Protein AF-A0A645FYR8-F1 (afdb_monomer)

Mean predicted aligned error: 12.78 Å

pLDDT: mean 83.2, std 14.93, range [47.16, 97.75]

Nearest PDB structures (foldseek):
  7kbl-assembly1_A  TM=8.732E-01  e=1.042E-02  Hydrogenobacter thermophilus
  2qf7-assembly1_A-2  TM=8.966E-01  e=1.901E-02  Rhizobium etli CFN 42
  7kc7-assembly1_B  TM=8.729E-01  e=1.175E-02  Hydrogenobacter thermophilus
  3ho8-assembly1_B  TM=8.906E-01  e=3.682E-02  Staphylococcus aureus subsp. aureus Mu50
  8j78-assembly1_G  TM=5.284E-01  e=5.954E-02  Homo sapiens

Organism: NCBI:txid1076179

Structure (mmCIF, N/CA/C/O backbone):
data_AF-A0A645FYR8-F1
#
_entry.id   AF-A0A645FYR8-F1
#
loop_
_atom_site.group_PDB
_atom_site.id
_atom_site.type_symbol
_atom_site.label_atom_id
_atom_site.label_alt_id
_atom_site.label_comp_id
_atom_site.label_asym_id
_atom_site.label_entity_id
_atom_site.label_seq_id
_atom_site.pdbx_PDB_ins_code
_atom_site.Cartn_x
_atom_site.Cartn_y
_atom_site.Cartn_z
_atom_site.occupancy
_atom_site.B_iso_or_equiv
_atom_site.auth_seq_id
_atom_site.auth_comp_id
_atom_site.auth_asym_id
_atom_site.auth_atom_id
_atom_site.pdbx_PDB_model_num
ATOM 1 N N . MET A 1 1 ? 8.366 11.552 7.565 1.00 83.25 1 MET A N 1
ATOM 2 C CA . MET A 1 1 ? 8.414 10.115 7.205 1.00 83.25 1 MET A CA 1
ATOM 3 C C . MET A 1 1 ? 8.285 9.320 8.498 1.00 83.25 1 MET A C 1
ATOM 5 O O . MET A 1 1 ? 9.050 9.619 9.402 1.00 83.25 1 MET A O 1
ATOM 9 N N . ILE A 1 2 ? 7.303 8.415 8.618 1.00 90.62 2 ILE A N 1
ATOM 10 C CA . ILE A 1 2 ? 6.996 7.689 9.875 1.00 90.62 2 ILE A CA 1
ATOM 11 C C . ILE A 1 2 ? 7.762 6.362 9.961 1.00 90.62 2 ILE A C 1
ATOM 13 O O . ILE A 1 2 ? 8.389 6.079 10.974 1.00 90.62 2 ILE A O 1
ATOM 17 N N . ALA A 1 3 ? 7.741 5.564 8.892 1.00 92.56 3 ALA A N 1
ATOM 18 C CA . ALA A 1 3 ? 8.383 4.253 8.840 1.00 92.56 3 ALA A CA 1
ATOM 19 C C . ALA A 1 3 ? 8.880 3.934 7.421 1.00 92.56 3 ALA A C 1
ATOM 21 O O . ALA A 1 3 ? 8.493 4.595 6.454 1.00 92.56 3 ALA A O 1
ATOM 22 N N . LYS A 1 4 ? 9.731 2.908 7.311 1.00 94.81 4 LYS A N 1
ATOM 23 C CA . LYS A 1 4 ? 10.163 2.298 6.048 1.00 94.81 4 LYS A CA 1
ATOM 24 C C . LYS A 1 4 ? 9.916 0.794 6.121 1.00 94.81 4 LYS A C 1
ATOM 26 O O . LYS A 1 4 ? 10.338 0.163 7.084 1.00 94.81 4 LYS A O 1
ATOM 31 N N . ILE A 1 5 ? 9.273 0.239 5.099 1.00 94.50 5 ILE A N 1
ATOM 32 C CA . ILE A 1 5 ? 9.072 -1.205 4.945 1.00 94.50 5 ILE A CA 1
ATOM 33 C C . ILE A 1 5 ? 10.075 -1.685 3.896 1.00 94.50 5 ILE A C 1
ATOM 35 O O . ILE A 1 5 ? 10.095 -1.167 2.781 1.00 94.50 5 ILE A O 1
ATOM 39 N N . ILE A 1 6 ? 10.936 -2.629 4.272 1.00 96.38 6 ILE A N 1
ATOM 40 C CA . ILE A 1 6 ? 11.960 -3.207 3.395 1.00 96.38 6 ILE A CA 1
ATOM 41 C C . ILE A 1 6 ? 11.707 -4.709 3.333 1.00 96.38 6 ILE A C 1
ATOM 43 O O . ILE A 1 6 ? 11.722 -5.383 4.361 1.00 96.38 6 ILE A O 1
ATOM 47 N N . VAL A 1 7 ? 11.469 -5.220 2.128 1.00 97.25 7 VAL A N 1
ATOM 48 C CA . VAL A 1 7 ? 11.110 -6.619 1.883 1.00 97.25 7 VAL A CA 1
ATOM 49 C C . VAL A 1 7 ? 12.180 -7.277 1.025 1.00 97.25 7 VAL A C 1
ATOM 51 O O . VAL A 1 7 ? 12.703 -6.671 0.092 1.00 97.25 7 VAL A O 1
ATOM 54 N N . HIS A 1 8 ? 12.484 -8.532 1.344 1.00 97.62 8 HIS A N 1
ATOM 55 C CA . HIS A 1 8 ? 13.442 -9.363 0.623 1.00 97.62 8 HIS A CA 1
ATOM 56 C C . HIS A 1 8 ? 12.732 -10.629 0.126 1.00 97.62 8 HIS A C 1
ATOM 58 O O . HIS A 1 8 ? 11.820 -11.143 0.779 1.00 97.62 8 HIS A O 1
ATOM 64 N N . GLY A 1 9 ? 13.147 -11.136 -1.029 1.00 95.94 9 GLY A N 1
ATOM 65 C CA . GLY A 1 9 ? 12.532 -12.289 -1.679 1.00 95.94 9 GLY A CA 1
ATOM 66 C C . GLY A 1 9 ? 13.431 -12.850 -2.770 1.00 95.94 9 GLY A C 1
ATOM 67 O O . GLY A 1 9 ? 14.495 -12.295 -3.047 1.00 95.94 9 GLY A O 1
ATOM 68 N N . ASN A 1 10 ? 13.010 -13.966 -3.355 1.00 96.94 10 ASN A N 1
ATOM 69 C CA . ASN A 1 10 ? 13.827 -14.689 -4.336 1.00 96.94 10 ASN A CA 1
ATOM 70 C C . ASN A 1 10 ? 13.783 -14.034 -5.720 1.00 96.94 10 ASN A C 1
ATOM 72 O O . ASN A 1 10 ? 14.768 -14.051 -6.453 1.00 96.94 10 ASN A O 1
ATOM 76 N N . ASP A 1 11 ? 12.639 -13.446 -6.062 1.00 97.06 11 ASP A N 1
ATOM 77 C CA . ASP A 1 11 ? 12.410 -12.756 -7.321 1.00 97.06 11 ASP A CA 1
ATOM 78 C C . ASP A 1 11 ? 11.539 -11.507 -7.114 1.00 97.06 11 ASP A C 1
ATOM 80 O O . ASP A 1 11 ? 11.015 -11.237 -6.028 1.00 97.06 11 ASP A O 1
ATOM 84 N N . ARG A 1 12 ? 11.400 -10.707 -8.175 1.00 95.56 12 ARG A N 1
ATOM 85 C CA . ARG A 1 12 ? 10.663 -9.442 -8.123 1.00 95.56 12 ARG A CA 1
ATOM 86 C C . ARG A 1 12 ? 9.171 -9.638 -7.850 1.00 95.56 12 ARG A C 1
ATOM 88 O O . ARG A 1 12 ? 8.582 -8.810 -7.160 1.00 95.56 12 ARG A O 1
ATOM 95 N N . ALA A 1 13 ? 8.565 -10.700 -8.375 1.00 96.25 13 ALA A N 1
ATOM 96 C CA . ALA A 1 13 ? 7.145 -10.972 -8.184 1.00 96.25 13 ALA A CA 1
ATOM 97 C C . ALA A 1 13 ? 6.854 -11.387 -6.731 1.00 96.25 13 ALA A C 1
ATOM 99 O O . ALA A 1 13 ? 5.910 -10.878 -6.127 1.00 96.25 13 ALA A O 1
ATOM 100 N N . ASP A 1 14 ? 7.710 -12.226 -6.145 1.00 97.50 14 ASP A N 1
ATOM 101 C CA . ASP A 1 14 ? 7.691 -12.625 -4.736 1.00 97.50 14 ASP A CA 1
ATOM 102 C C . ASP A 1 14 ? 7.832 -11.406 -3.815 1.00 97.50 14 ASP A C 1
ATOM 104 O O . ASP A 1 14 ? 7.030 -11.215 -2.901 1.00 97.50 14 ASP A O 1
ATOM 108 N N . VAL A 1 15 ? 8.793 -10.516 -4.098 1.00 97.75 15 VAL A N 1
ATOM 109 C CA . VAL A 1 15 ? 8.968 -9.276 -3.325 1.00 97.75 15 VAL A CA 1
ATOM 110 C C . VAL A 1 15 ? 7.741 -8.373 -3.430 1.00 97.75 15 VAL A C 1
ATOM 112 O O . VAL A 1 15 ? 7.290 -7.859 -2.407 1.00 97.75 15 VAL A O 1
ATOM 115 N N . ILE A 1 16 ? 7.169 -8.182 -4.622 1.00 97.19 16 ILE A N 1
ATOM 116 C CA . ILE A 1 16 ? 5.958 -7.363 -4.795 1.00 97.19 16 ILE A CA 1
ATOM 117 C C . ILE A 1 16 ? 4.797 -7.949 -3.992 1.00 97.19 16 ILE A C 1
ATOM 119 O O . ILE A 1 16 ? 4.146 -7.215 -3.248 1.00 97.19 16 ILE A O 1
ATOM 123 N N . LYS A 1 17 ? 4.574 -9.264 -4.083 1.00 97.19 17 LYS A N 1
ATOM 124 C CA . LYS A 1 17 ? 3.520 -9.959 -3.340 1.00 97.19 17 LYS A CA 1
ATOM 125 C C . LYS A 1 17 ? 3.685 -9.783 -1.827 1.00 97.19 17 LYS A C 1
ATOM 127 O O . LYS A 1 17 ? 2.763 -9.308 -1.171 1.00 97.19 17 LYS A O 1
ATOM 132 N N . LYS A 1 18 ? 4.871 -10.075 -1.288 1.00 97.75 18 LYS A N 1
ATOM 133 C CA . LYS A 1 18 ? 5.180 -9.906 0.143 1.00 97.75 18 LYS A CA 1
ATOM 134 C C . LYS A 1 18 ? 5.070 -8.454 0.600 1.00 97.75 18 LYS A C 1
ATOM 136 O O . LYS A 1 18 ? 4.651 -8.183 1.719 1.00 97.75 18 LYS A O 1
ATOM 141 N N . THR A 1 19 ? 5.431 -7.502 -0.260 1.00 97.69 19 T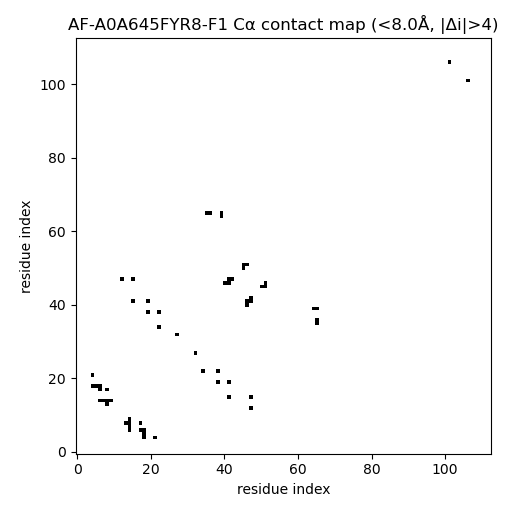HR A N 1
ATOM 142 C CA . THR A 1 19 ? 5.288 -6.071 0.045 1.00 97.69 19 THR A CA 1
ATOM 143 C C . THR A 1 19 ? 3.821 -5.666 0.112 1.00 97.69 19 THR A C 1
ATOM 145 O O . THR A 1 19 ? 3.450 -4.900 0.995 1.00 97.69 19 THR A O 1
ATOM 148 N N . LEU A 1 20 ? 2.974 -6.191 -0.778 1.00 96.44 20 LEU A N 1
ATOM 149 C CA . LEU A 1 20 ? 1.532 -5.973 -0.700 1.00 96.44 20 LEU A CA 1
ATOM 150 C C . LEU A 1 20 ? 0.963 -6.537 0.604 1.00 96.44 20 LEU A C 1
ATOM 152 O O . LEU A 1 20 ? 0.258 -5.808 1.291 1.00 96.44 20 LEU A O 1
ATOM 156 N N . GLU A 1 21 ? 1.306 -7.773 0.971 1.00 96.44 21 GLU A N 1
ATOM 157 C CA . GLU A 1 21 ? 0.899 -8.397 2.242 1.00 96.44 21 GLU A CA 1
ATOM 158 C C . GLU A 1 21 ? 1.335 -7.551 3.451 1.00 96.44 21 GLU A C 1
ATOM 160 O O . GLU A 1 21 ? 0.506 -7.182 4.280 1.00 96.44 21 GLU A O 1
ATOM 165 N N . ALA A 1 22 ? 2.598 -7.118 3.490 1.00 96.50 22 ALA A N 1
ATOM 166 C CA . ALA A 1 22 ? 3.102 -6.245 4.549 1.00 96.50 22 ALA A CA 1
ATOM 167 C C . ALA A 1 22 ? 2.352 -4.901 4.618 1.00 96.50 22 ALA A C 1
ATOM 169 O O . ALA A 1 22 ? 2.091 -4.393 5.704 1.00 96.50 22 ALA A O 1
ATOM 170 N N . LEU A 1 23 ? 1.980 -4.316 3.474 1.00 94.88 23 LEU A N 1
ATOM 171 C CA . LEU A 1 23 ? 1.185 -3.084 3.422 1.0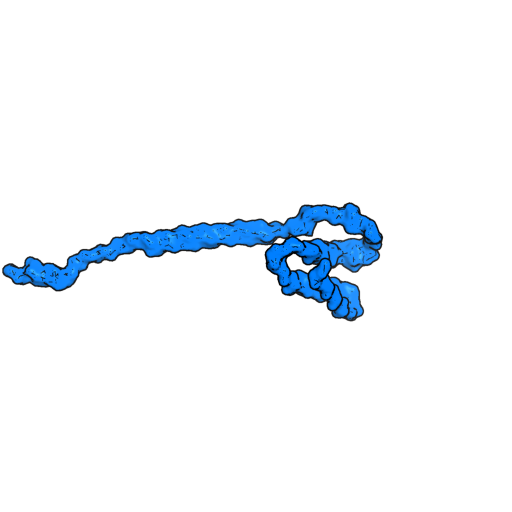0 94.88 23 LEU A CA 1
ATOM 172 C C . LEU A 1 23 ? -0.284 -3.294 3.818 1.00 94.88 23 LEU A C 1
ATOM 174 O O . LEU A 1 23 ? -0.920 -2.329 4.232 1.00 94.88 23 LEU A O 1
ATOM 178 N N . TYR A 1 24 ? -0.828 -4.507 3.682 1.00 91.69 24 TYR A N 1
ATOM 179 C CA . TYR A 1 24 ? -2.163 -4.854 4.183 1.00 91.69 24 TYR A CA 1
ATOM 180 C C . TYR A 1 24 ? -2.181 -4.959 5.711 1.00 91.69 24 TYR A C 1
ATOM 182 O O . TYR A 1 24 ? -3.136 -4.513 6.340 1.00 91.69 24 TYR A O 1
ATOM 190 N N . GLU A 1 25 ? -1.124 -5.505 6.309 1.00 92.38 25 GLU A N 1
ATOM 191 C CA . GLU A 1 25 ? -0.991 -5.610 7.768 1.00 92.38 25 GLU A CA 1
ATOM 192 C C . GLU A 1 25 ? -0.565 -4.286 8.424 1.00 92.38 25 GLU A C 1
ATOM 194 O O . GLU A 1 25 ? -0.788 -4.062 9.617 1.00 92.38 25 GLU A O 1
ATOM 199 N N . PHE A 1 26 ? 0.037 -3.380 7.652 1.00 92.56 26 PHE A N 1
ATOM 200 C CA . PHE A 1 26 ? 0.508 -2.094 8.145 1.00 92.56 26 PHE A CA 1
ATOM 201 C C . PHE A 1 26 ? -0.643 -1.098 8.350 1.00 92.56 26 PHE A C 1
ATOM 203 O O . PHE A 1 26 ? -1.050 -0.379 7.435 1.00 92.56 26 PHE A O 1
ATOM 210 N N . SER A 1 27 ? -1.130 -1.017 9.589 1.00 88.12 27 SER A N 1
ATOM 211 C CA . SER A 1 27 ? -2.190 -0.092 9.995 1.00 88.12 27 SER A CA 1
ATOM 212 C C . SER A 1 27 ? -1.651 1.088 10.807 1.00 88.12 27 SER A C 1
ATOM 214 O O . SER A 1 27 ? -0.942 0.919 11.800 1.00 88.12 27 SER A O 1
ATOM 216 N N . ILE A 1 28 ? -2.021 2.302 10.392 1.00 89.50 28 ILE A N 1
ATOM 217 C CA . ILE A 1 28 ? -1.842 3.541 11.155 1.00 89.50 28 ILE A CA 1
ATOM 218 C C . ILE A 1 28 ? -3.206 4.217 11.236 1.00 89.50 28 ILE A C 1
ATOM 220 O O . ILE A 1 28 ? -3.820 4.511 10.213 1.00 89.50 28 ILE A O 1
ATOM 224 N N . ILE A 1 29 ? -3.660 4.497 12.455 1.00 88.00 29 ILE A N 1
ATOM 225 C CA . ILE A 1 29 ? -4.969 5.096 12.719 1.00 88.00 29 ILE A CA 1
ATOM 226 C C . ILE A 1 29 ? -4.802 6.600 12.975 1.00 88.00 29 ILE A C 1
ATOM 228 O O . ILE A 1 29 ? -3.845 7.027 13.620 1.00 88.00 29 ILE A O 1
ATOM 232 N N . GLY A 1 30 ? -5.749 7.405 12.484 1.00 85.81 30 GLY A N 1
ATOM 233 C CA . GLY A 1 30 ? -5.857 8.836 12.801 1.00 85.81 30 GLY A CA 1
ATOM 234 C C . GLY A 1 30 ? -5.075 9.783 11.887 1.00 85.81 30 GLY A C 1
ATOM 235 O O . GLY A 1 30 ? -5.117 10.992 12.092 1.00 85.81 30 GLY A O 1
ATOM 236 N N . LEU A 1 31 ? -4.383 9.267 10.869 1.00 87.25 31 LEU A N 1
ATOM 237 C CA . LEU A 1 31 ? -3.586 10.062 9.933 1.00 87.25 31 LEU A CA 1
ATOM 238 C C . LEU A 1 31 ? -3.824 9.571 8.503 1.00 87.25 31 LEU A C 1
ATOM 240 O O . LEU A 1 31 ? -3.870 8.366 8.264 1.00 87.25 31 LEU A O 1
ATOM 244 N N . LYS A 1 32 ? -3.906 10.490 7.532 1.00 86.06 32 LYS A N 1
ATOM 245 C CA . LYS A 1 32 ? -3.819 10.114 6.113 1.00 86.06 32 LYS A CA 1
ATOM 246 C C . LYS A 1 32 ? -2.398 9.639 5.816 1.00 86.06 32 LYS A C 1
ATOM 248 O O . LYS A 1 32 ? -1.430 10.306 6.183 1.00 86.06 32 LYS A O 1
ATOM 253 N N . THR A 1 33 ? -2.269 8.496 5.152 1.00 90.44 33 THR A N 1
ATOM 254 C CA . THR A 1 33 ? -0.970 7.882 4.851 1.00 90.44 33 THR A CA 1
ATOM 255 C C . THR A 1 33 ? -0.789 7.662 3.356 1.00 90.44 33 THR A C 1
ATOM 257 O O . THR A 1 33 ? -1.740 7.690 2.581 1.00 90.44 33 THR A O 1
ATOM 260 N N . THR A 1 34 ? 0.452 7.407 2.945 1.00 90.88 34 THR A N 1
ATOM 261 C CA . THR A 1 34 ? 0.800 7.041 1.564 1.00 90.88 34 THR A CA 1
ATOM 262 C C . THR A 1 34 ? 0.622 5.544 1.283 1.00 90.88 34 THR A C 1
ATOM 264 O O . THR A 1 34 ? 1.007 5.076 0.216 1.00 90.88 34 THR A O 1
ATOM 267 N N . VAL A 1 35 ? 0.073 4.769 2.226 1.00 92.19 35 VAL A N 1
ATOM 268 C CA . VAL A 1 35 ? -0.101 3.313 2.087 1.00 92.19 35 VAL A CA 1
ATOM 269 C C . VAL A 1 35 ? -1.014 2.950 0.908 1.00 92.19 35 VAL A C 1
ATOM 271 O O . VAL A 1 35 ? -0.605 2.089 0.124 1.00 92.19 35 VAL A O 1
ATOM 274 N N . PRO A 1 36 ? -2.182 3.603 0.704 1.00 89.88 36 PRO A N 1
ATOM 275 C CA . PRO A 1 36 ? -3.036 3.316 -0.450 1.00 89.88 36 PRO A CA 1
ATOM 276 C C . PRO A 1 36 ? -2.298 3.537 -1.775 1.00 89.88 36 PRO A C 1
ATOM 278 O O . PRO A 1 36 ? -2.296 2.660 -2.631 1.00 89.88 36 PRO A O 1
ATOM 281 N N . PHE A 1 37 ? -1.548 4.639 -1.887 1.00 91.56 37 PHE A N 1
ATOM 282 C CA . PHE A 1 37 ? -0.719 4.935 -3.058 1.00 91.56 37 PHE A CA 1
ATOM 283 C C . PHE A 1 37 ? 0.312 3.839 -3.343 1.00 91.56 37 PHE A C 1
ATOM 285 O O . PHE A 1 37 ? 0.387 3.337 -4.464 1.00 91.56 37 PHE A O 1
ATOM 292 N N . CYS A 1 38 ? 1.075 3.415 -2.331 1.00 92.81 38 CYS A N 1
ATOM 293 C CA . CYS A 1 38 ? 2.058 2.345 -2.496 1.00 92.81 38 CYS A CA 1
ATOM 294 C C . CYS A 1 38 ? 1.404 1.036 -2.971 1.00 92.81 38 CYS A C 1
ATOM 296 O O . CYS A 1 38 ? 1.957 0.356 -3.835 1.00 92.81 38 CYS A O 1
ATOM 298 N N . ARG A 1 39 ? 0.217 0.693 -2.447 1.00 92.31 39 ARG A N 1
ATOM 299 C CA . ARG A 1 39 ? -0.542 -0.496 -2.869 1.00 92.31 39 ARG A CA 1
ATOM 300 C C . ARG A 1 39 ? -0.988 -0.392 -4.327 1.00 92.31 39 ARG A C 1
ATOM 302 O O . ARG A 1 39 ? -0.838 -1.365 -5.063 1.00 92.31 39 ARG A O 1
ATOM 309 N N . THR A 1 40 ? -1.489 0.765 -4.750 1.00 91.38 40 THR A N 1
ATOM 310 C CA . THR A 1 40 ? -1.914 1.007 -6.136 1.00 91.38 40 THR A CA 1
ATOM 311 C C . THR A 1 40 ? -0.738 0.896 -7.107 1.00 91.38 40 THR A C 1
ATOM 313 O O . THR A 1 40 ? -0.830 0.176 -8.100 1.00 91.38 40 THR A O 1
ATOM 316 N N . VAL A 1 41 ? 0.406 1.515 -6.792 1.00 92.88 41 VAL A N 1
ATOM 317 C CA . VAL A 1 41 ? 1.614 1.441 -7.634 1.00 92.88 41 VAL A CA 1
ATOM 318 C C . VAL A 1 41 ? 2.117 0.004 -7.777 1.00 92.88 41 VAL A C 1
ATOM 320 O O . VAL A 1 41 ? 2.396 -0.432 -8.889 1.00 92.88 41 VAL A O 1
ATOM 323 N N . LEU A 1 42 ? 2.187 -0.760 -6.682 1.00 94.00 42 LEU A N 1
ATOM 324 C CA . LEU A 1 42 ? 2.661 -2.151 -6.706 1.00 94.00 42 LEU A CA 1
ATOM 325 C C . LEU A 1 42 ? 1.768 -3.093 -7.529 1.00 94.00 42 LEU A C 1
ATOM 327 O O . LEU A 1 42 ? 2.246 -4.132 -7.979 1.00 94.00 42 LEU A O 1
ATOM 331 N N . LYS A 1 43 ? 0.493 -2.740 -7.729 1.00 93.06 43 LYS A N 1
ATOM 332 C CA . LYS A 1 43 ? -0.452 -3.487 -8.573 1.00 93.06 43 LYS A CA 1
ATOM 333 C C . LYS A 1 43 ? -0.435 -3.041 -10.039 1.00 93.06 43 LYS A C 1
ATOM 335 O O . LYS A 1 43 ? -0.993 -3.742 -10.880 1.00 93.06 43 LYS A O 1
ATOM 340 N N . HIS A 1 44 ? 0.178 -1.902 -10.361 1.00 93.56 44 HIS A N 1
ATOM 341 C CA . HIS A 1 44 ? 0.141 -1.360 -11.714 1.00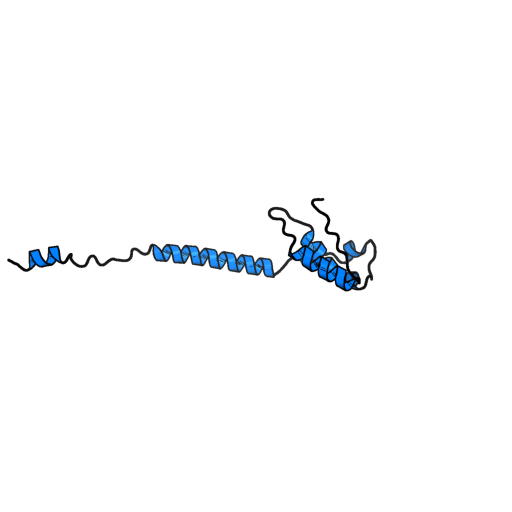 93.56 44 HIS A CA 1
ATOM 342 C C . HIS A 1 44 ? 0.992 -2.204 -12.685 1.00 93.56 44 HIS A C 1
ATOM 344 O O . HIS A 1 44 ? 2.166 -2.452 -12.389 1.00 93.56 44 HIS A O 1
ATOM 350 N N . PRO A 1 45 ? 0.472 -2.589 -13.869 1.00 93.88 45 PRO A N 1
ATOM 351 C CA . PRO A 1 45 ? 1.202 -3.408 -14.841 1.00 93.88 45 PRO A CA 1
ATOM 352 C C . PRO A 1 45 ? 2.570 -2.839 -15.223 1.00 93.88 45 PRO A C 1
ATOM 354 O O . PRO A 1 45 ? 3.556 -3.569 -15.199 1.00 93.88 45 PRO A O 1
ATOM 357 N N . ASP A 1 46 ? 2.660 -1.533 -15.496 1.00 94.31 46 ASP A N 1
ATOM 358 C CA . ASP A 1 46 ? 3.940 -0.883 -15.817 1.00 94.31 46 ASP A CA 1
ATOM 359 C C . ASP A 1 46 ? 4.973 -1.043 -14.703 1.00 94.31 46 ASP A C 1
ATOM 361 O O . ASP A 1 46 ? 6.146 -1.321 -14.962 1.00 94.31 46 ASP A O 1
ATOM 365 N N . PHE A 1 47 ? 4.537 -0.916 -13.445 1.00 94.25 47 PHE A N 1
ATOM 366 C CA . PHE A 1 47 ? 5.413 -1.132 -12.307 1.00 94.25 47 PHE A CA 1
ATOM 367 C C . PHE A 1 47 ? 5.816 -2.601 -12.223 1.00 94.25 47 PHE A C 1
ATOM 369 O O . PHE A 1 47 ? 6.998 -2.884 -12.066 1.00 94.25 47 PHE A O 1
ATOM 376 N N . VAL A 1 48 ? 4.891 -3.553 -12.375 1.00 95.00 48 VAL A N 1
ATOM 377 C CA . VAL A 1 48 ? 5.168 -5.003 -12.333 1.00 95.00 48 VAL A CA 1
ATOM 378 C C . VAL A 1 48 ? 6.107 -5.455 -13.465 1.00 95.00 48 VAL A C 1
ATOM 380 O O . VAL A 1 48 ? 6.990 -6.279 -13.229 1.00 95.00 48 VAL A O 1
ATOM 383 N N . ASN A 1 49 ? 6.007 -4.852 -14.646 1.00 95.56 49 ASN A N 1
ATOM 384 C CA . ASN A 1 49 ? 6.833 -5.177 -15.812 1.00 95.56 49 ASN A CA 1
ATOM 385 C C . ASN A 1 49 ? 8.133 -4.361 -15.902 1.00 95.56 49 ASN A C 1
ATOM 387 O O . ASN A 1 49 ? 8.917 -4.562 -16.824 1.00 95.56 49 ASN A O 1
ATOM 391 N N . ALA A 1 50 ? 8.380 -3.459 -14.945 1.00 94.56 50 ALA A N 1
ATOM 392 C CA . ALA A 1 50 ? 9.531 -2.555 -14.936 1.00 94.56 50 ALA A CA 1
ATOM 393 C C . ALA A 1 50 ? 9.615 -1.621 -16.165 1.00 94.56 50 ALA A C 1
ATOM 395 O O . ALA A 1 50 ? 10.701 -1.223 -16.582 1.00 94.56 50 ALA A O 1
ATOM 396 N N . THR A 1 51 ? 8.468 -1.229 -16.720 1.00 95.06 51 THR A N 1
ATOM 397 C CA . THR A 1 51 ? 8.346 -0.350 -17.892 1.00 95.06 51 THR A CA 1
ATOM 398 C C . THR A 1 51 ? 7.927 1.065 -17.485 1.00 95.06 51 THR A C 1
ATOM 400 O O . THR A 1 51 ? 6.919 1.586 -17.953 1.00 95.06 51 THR A O 1
ATOM 403 N N . TYR A 1 52 ? 8.684 1.696 -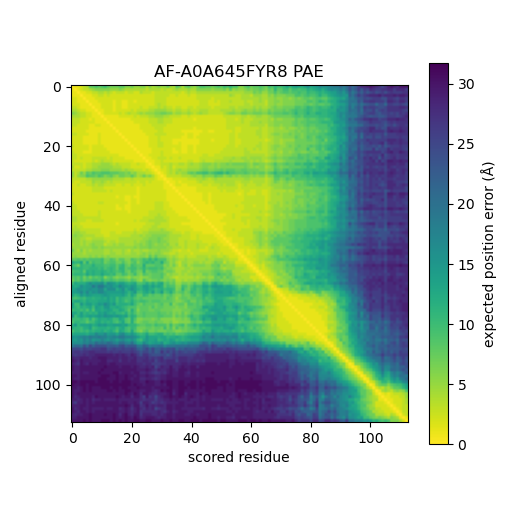16.585 1.00 94.06 52 TYR A N 1
ATOM 404 C CA . TYR A 1 52 ? 8.390 3.036 -16.066 1.00 94.06 52 TYR A CA 1
ATOM 405 C C . TYR A 1 52 ? 9.626 3.941 -16.061 1.00 94.06 52 TYR A C 1
ATOM 407 O O . TYR A 1 52 ? 10.769 3.491 -16.129 1.00 94.06 52 TYR A O 1
ATOM 415 N N . THR A 1 53 ? 9.388 5.249 -15.970 1.00 94.25 53 THR A N 1
ATOM 416 C CA . THR A 1 53 ? 10.429 6.284 -15.893 1.00 94.25 53 THR A CA 1
ATOM 417 C C . THR A 1 53 ? 10.336 7.048 -14.576 1.00 94.25 53 THR A C 1
ATOM 419 O O . THR A 1 53 ? 9.399 6.876 -13.799 1.00 94.25 53 THR A O 1
ATOM 422 N N . THR A 1 54 ? 11.285 7.947 -14.325 1.00 92.25 54 THR A N 1
ATOM 423 C CA . THR A 1 54 ? 11.283 8.797 -13.124 1.00 92.25 54 THR A CA 1
ATOM 424 C C . THR A 1 54 ? 10.103 9.770 -13.054 1.00 92.25 54 THR A C 1
ATOM 426 O O . THR A 1 54 ? 9.804 10.256 -11.971 1.00 92.25 54 THR A O 1
ATOM 429 N N . ARG A 1 55 ? 9.423 10.036 -14.178 1.00 92.62 55 ARG A N 1
ATOM 430 C CA . ARG A 1 55 ? 8.231 10.903 -14.261 1.00 92.62 55 ARG A CA 1
ATOM 431 C C . ARG A 1 55 ? 6.924 10.134 -14.446 1.00 92.62 55 ARG A C 1
ATOM 433 O O . ARG A 1 55 ? 5.877 10.738 -14.622 1.00 92.62 55 ARG A O 1
ATOM 440 N N . TRP A 1 56 ? 6.977 8.804 -14.439 1.00 93.38 56 TRP A N 1
ATOM 441 C CA . TRP A 1 56 ? 5.816 7.959 -14.729 1.00 93.38 56 TRP A CA 1
ATOM 442 C C . TRP A 1 56 ? 4.645 8.206 -13.770 1.00 93.38 56 TRP A C 1
ATOM 444 O O . TRP A 1 56 ? 3.494 8.239 -14.200 1.00 93.38 56 TRP A O 1
ATOM 454 N N . VAL A 1 57 ? 4.942 8.462 -12.493 1.00 89.81 57 VAL A N 1
ATOM 455 C CA . VAL A 1 57 ? 3.915 8.758 -11.486 1.00 89.81 57 VAL A CA 1
ATOM 456 C C . VAL A 1 57 ? 3.079 9.970 -11.898 1.00 89.81 57 VAL A C 1
ATOM 458 O O . VAL A 1 57 ? 1.862 9.878 -11.862 1.00 89.81 57 VAL A O 1
ATOM 461 N N . ASP A 1 58 ? 3.695 11.046 -12.388 1.00 88.12 58 ASP A N 1
ATOM 462 C CA . ASP A 1 58 ? 2.977 12.267 -12.785 1.00 88.12 58 ASP A CA 1
ATOM 463 C C . ASP A 1 58 ? 2.014 12.038 -13.963 1.00 88.12 58 ASP A C 1
ATOM 465 O O . ASP A 1 58 ? 1.043 12.771 -14.123 1.00 88.12 58 ASP A O 1
ATOM 469 N N . SER A 1 59 ? 2.289 11.034 -14.805 1.00 84.88 59 SER A N 1
ATOM 470 C CA . SER A 1 59 ? 1.464 10.711 -15.976 1.00 84.88 59 SER A CA 1
ATOM 471 C C . SER A 1 59 ? 0.324 9.734 -15.702 1.00 84.88 59 SER A C 1
ATOM 473 O O . SER A 1 59 ? -0.664 9.744 -16.429 1.00 84.88 59 SER A O 1
ATOM 475 N N . VAL A 1 60 ? 0.479 8.864 -14.702 1.00 81.81 60 VAL A N 1
ATOM 476 C CA . VAL A 1 60 ? -0.448 7.747 -14.452 1.00 81.81 60 VAL A CA 1
ATOM 477 C C . VAL A 1 60 ? -1.263 7.957 -13.184 1.00 81.81 60 VAL A C 1
ATOM 479 O O . VAL A 1 60 ? -2.374 7.449 -13.075 1.00 81.81 60 VAL A O 1
ATOM 482 N N . PHE A 1 61 ? -0.728 8.697 -12.217 1.00 85.69 61 PHE A N 1
ATOM 483 C CA . PHE A 1 61 ? -1.392 8.885 -10.944 1.00 85.69 61 PHE A CA 1
ATOM 484 C C . PHE A 1 61 ? -2.551 9.875 -11.064 1.00 85.69 61 PHE A C 1
ATOM 486 O O . PHE A 1 61 ? -2.352 11.056 -11.344 1.00 85.69 61 PHE A O 1
ATOM 493 N N . ALA A 1 62 ? -3.748 9.384 -10.765 1.00 84.88 62 ALA A N 1
ATOM 494 C CA . ALA A 1 62 ? -4.944 10.186 -10.586 1.00 84.88 62 ALA A CA 1
ATOM 495 C C . ALA A 1 62 ? -5.467 9.973 -9.147 1.00 84.88 62 ALA A C 1
ATOM 497 O O . ALA A 1 62 ? -5.452 8.829 -8.676 1.00 84.88 62 ALA A O 1
ATOM 498 N N . PRO A 1 63 ? -5.868 11.027 -8.407 1.00 81.06 63 PRO A N 1
ATOM 499 C CA . PRO A 1 63 ? -6.346 10.902 -7.025 1.00 81.06 63 PRO A CA 1
ATOM 500 C C . PRO A 1 63 ? -7.479 9.886 -6.841 1.00 81.06 63 PRO A C 1
ATOM 502 O O . PRO A 1 63 ? -7.540 9.223 -5.808 1.00 81.06 63 PRO A O 1
ATOM 505 N N . GLU A 1 64 ? -8.312 9.722 -7.864 1.00 81.56 64 GLU A N 1
ATOM 506 C CA . GLU A 1 64 ? -9.446 8.800 -7.920 1.00 81.56 64 GLU A CA 1
ATOM 507 C C . GLU A 1 64 ? -8.994 7.336 -7.782 1.00 81.56 64 GLU A C 1
ATOM 509 O O . GLU A 1 64 ? -9.721 6.495 -7.270 1.00 81.56 64 GLU A O 1
ATOM 514 N N . MET A 1 65 ? -7.747 7.010 -8.144 1.00 80.06 65 MET A N 1
ATOM 515 C CA . MET A 1 65 ? -7.189 5.659 -7.976 1.00 80.06 65 MET A CA 1
ATOM 516 C C . MET A 1 65 ? -6.964 5.252 -6.510 1.00 80.06 65 MET A C 1
ATOM 518 O O . MET A 1 65 ? -6.555 4.118 -6.240 1.00 80.06 65 MET A O 1
ATOM 522 N N . LEU A 1 66 ? -7.111 6.191 -5.572 1.00 81.06 66 LEU A N 1
ATOM 523 C CA . LEU A 1 66 ? -7.015 5.940 -4.135 1.00 81.06 66 LEU A CA 1
ATOM 524 C C . LEU A 1 66 ? -8.383 5.738 -3.483 1.00 81.06 66 LEU A C 1
ATOM 526 O O . LEU A 1 66 ? -8.431 5.390 -2.303 1.00 81.06 66 LEU A O 1
ATOM 530 N N . GLU A 1 67 ? -9.466 5.968 -4.222 1.00 73.50 67 GLU A N 1
ATOM 531 C CA . GLU A 1 67 ? -10.819 5.709 -3.757 1.00 73.50 67 GLU A CA 1
ATOM 532 C C . GLU A 1 67 ? -11.049 4.196 -3.742 1.00 73.50 67 GLU A C 1
ATOM 534 O O . GLU A 1 67 ? -10.729 3.483 -4.695 1.00 73.50 67 GLU A O 1
ATOM 539 N N . ASN A 1 68 ? -11.549 3.687 -2.619 1.00 72.69 68 ASN A N 1
ATOM 540 C CA . ASN A 1 68 ? -11.894 2.284 -2.471 1.00 72.69 68 ASN A CA 1
ATOM 541 C C . ASN A 1 68 ? -13.407 2.197 -2.279 1.00 72.69 68 ASN A C 1
ATOM 543 O O . ASN A 1 68 ? -13.911 2.602 -1.235 1.00 72.69 68 ASN A O 1
ATOM 547 N N . GLU A 1 69 ? -14.126 1.666 -3.269 1.00 69.62 69 GLU A N 1
ATOM 548 C CA . GLU A 1 69 ? -15.587 1.479 -3.196 1.00 69.62 69 GLU A CA 1
ATOM 549 C C . GLU A 1 69 ? -15.999 0.655 -1.962 1.00 69.62 69 GLU A C 1
ATOM 551 O O . GLU A 1 69 ? -17.075 0.843 -1.391 1.00 69.62 69 GLU A O 1
ATOM 556 N N . GLU A 1 70 ? -15.115 -0.236 -1.502 1.00 75.19 70 GLU A N 1
ATOM 557 C CA . GLU A 1 70 ? -15.324 -1.010 -0.279 1.00 75.19 70 GLU A CA 1
ATOM 558 C C . GLU A 1 70 ? -15.462 -0.114 0.959 1.00 75.19 70 GLU A C 1
ATOM 560 O O . GLU A 1 70 ? -16.270 -0.421 1.833 1.00 75.19 70 GLU A O 1
ATOM 565 N N . ASP A 1 71 ? -14.737 1.006 1.038 1.00 79.56 71 ASP A N 1
ATOM 566 C CA . ASP A 1 71 ? -14.789 1.905 2.195 1.00 79.56 71 ASP A CA 1
ATOM 567 C C . ASP A 1 71 ? -16.159 2.600 2.286 1.00 79.56 71 ASP A C 1
ATOM 569 O O . ASP A 1 71 ? -16.715 2.744 3.379 1.00 79.56 71 ASP A O 1
ATOM 573 N N . GLU A 1 72 ? -16.748 2.969 1.143 1.00 83.06 72 GLU A N 1
ATOM 574 C CA . GLU A 1 72 ? -18.101 3.533 1.077 1.00 83.06 72 GLU A CA 1
ATOM 575 C C . GLU A 1 72 ? -19.155 2.508 1.501 1.00 83.06 72 GLU A C 1
ATOM 577 O O . GLU A 1 72 ? -20.030 2.805 2.320 1.00 83.06 72 GLU A O 1
ATOM 582 N N . MET A 1 73 ? -19.038 1.276 0.996 1.00 87.56 73 MET A N 1
ATOM 583 C CA . MET A 1 73 ? -19.921 0.168 1.361 1.00 87.56 73 MET A CA 1
ATOM 584 C C . MET A 1 73 ? -19.837 -0.148 2.860 1.00 87.56 73 MET A C 1
ATOM 586 O O . MET A 1 73 ? -20.865 -0.321 3.517 1.00 87.56 73 MET A O 1
ATOM 590 N N . ILE A 1 74 ? -18.625 -0.193 3.421 1.00 87.31 74 ILE A N 1
ATOM 591 C CA . ILE A 1 74 ? -18.394 -0.406 4.856 1.00 87.31 74 ILE A CA 1
ATOM 592 C C . ILE A 1 74 ? -19.016 0.734 5.666 1.00 87.31 74 ILE A C 1
ATOM 594 O O . ILE A 1 74 ? -19.671 0.470 6.675 1.00 87.31 74 ILE A O 1
ATOM 598 N N . GLY A 1 75 ? -18.861 1.985 5.224 1.00 88.19 75 GLY A N 1
ATOM 599 C CA . GLY A 1 75 ? -19.480 3.147 5.861 1.00 88.19 75 GLY A CA 1
ATOM 600 C C . GLY A 1 75 ? -21.008 3.069 5.870 1.00 88.19 75 GLY A C 1
ATOM 601 O O . GLY A 1 75 ? -21.633 3.266 6.915 1.00 88.19 75 GLY A O 1
ATOM 602 N N . ALA A 1 76 ? -21.612 2.712 4.734 1.00 92.25 76 ALA A N 1
ATOM 603 C CA . ALA A 1 76 ? -23.054 2.517 4.616 1.00 92.25 76 ALA A CA 1
ATOM 604 C C . ALA A 1 76 ? -23.545 1.380 5.526 1.00 92.25 76 ALA A C 1
ATOM 606 O O . ALA A 1 76 ? -24.484 1.564 6.303 1.00 92.25 76 ALA A O 1
ATOM 607 N N . LEU A 1 77 ? -22.876 0.224 5.495 1.00 92.62 77 LEU A N 1
ATOM 608 C CA . LEU A 1 77 ? -23.196 -0.916 6.351 1.00 92.62 77 LEU A CA 1
ATOM 609 C C . LEU A 1 77 ? -23.090 -0.542 7.837 1.00 92.62 77 LEU A C 1
ATOM 611 O O . LEU A 1 77 ? -24.027 -0.787 8.596 1.00 92.62 77 LEU A O 1
ATOM 615 N N . ALA A 1 78 ? -22.002 0.107 8.253 1.00 92.19 78 ALA A N 1
ATOM 616 C CA . ALA A 1 78 ? -21.819 0.559 9.629 1.00 92.19 78 ALA A CA 1
ATOM 617 C C . ALA A 1 78 ? -22.945 1.506 10.069 1.00 92.19 78 ALA A C 1
ATOM 619 O O . ALA A 1 78 ? -23.511 1.311 11.143 1.00 92.19 78 ALA A O 1
ATOM 620 N N . ALA A 1 79 ? -23.336 2.470 9.228 1.00 93.75 79 ALA A N 1
ATOM 621 C CA . ALA A 1 79 ? -24.456 3.366 9.510 1.00 93.75 79 ALA A CA 1
ATOM 622 C C . ALA A 1 79 ? -25.783 2.605 9.677 1.00 93.75 79 ALA A C 1
ATOM 624 O O . ALA A 1 79 ? -26.529 2.876 10.617 1.00 93.75 79 ALA A O 1
ATOM 625 N N . THR A 1 80 ? -26.062 1.616 8.817 1.00 93.62 80 THR A N 1
ATOM 626 C CA . THR A 1 80 ? -27.278 0.791 8.941 1.00 93.62 80 THR A CA 1
ATOM 627 C C . THR A 1 80 ? -27.289 -0.053 10.212 1.00 93.62 80 THR A C 1
ATOM 629 O O . THR A 1 80 ? -28.323 -0.134 10.872 1.00 93.62 80 THR A O 1
ATOM 632 N N . ILE A 1 81 ? -26.151 -0.643 10.593 1.00 92.69 81 ILE A N 1
ATOM 633 C CA . ILE A 1 81 ? -26.016 -1.428 11.826 1.00 92.69 81 ILE A CA 1
ATOM 634 C C . ILE A 1 81 ? -26.196 -0.526 13.046 1.00 92.69 81 ILE A C 1
ATOM 636 O O . ILE A 1 81 ? -26.932 -0.892 13.957 1.00 92.69 81 ILE A O 1
ATOM 640 N N . LEU A 1 82 ? -25.571 0.656 13.056 1.00 92.94 82 LEU A N 1
ATOM 641 C CA . LEU A 1 82 ? -25.726 1.633 14.133 1.00 92.94 82 LEU A CA 1
ATOM 642 C C . LEU A 1 82 ? -27.191 2.063 14.273 1.00 92.94 82 LEU A C 1
ATOM 644 O O . LEU A 1 82 ? -27.745 1.945 15.363 1.00 92.94 82 LEU A O 1
ATOM 648 N N . TYR A 1 83 ? -27.846 2.433 13.168 1.00 92.44 83 TYR A N 1
ATOM 649 C CA . TYR A 1 83 ? -29.267 2.789 13.153 1.00 92.44 83 TYR A CA 1
ATOM 650 C C . TYR A 1 83 ? -30.165 1.651 13.654 1.00 92.44 83 TYR A C 1
ATOM 652 O O . TYR A 1 83 ? -31.024 1.858 14.509 1.00 92.44 83 TYR A O 1
ATOM 660 N N . ALA A 1 84 ? -29.956 0.428 13.158 1.00 90.00 84 ALA A N 1
ATOM 661 C CA . ALA A 1 84 ? -30.721 -0.736 13.589 1.00 90.00 84 ALA A CA 1
ATOM 662 C C . ALA A 1 84 ? -30.480 -1.053 15.070 1.00 90.00 84 ALA A C 1
ATOM 664 O O . ALA A 1 84 ? -31.424 -1.397 15.775 1.00 90.00 84 ALA A O 1
ATOM 665 N N . SER A 1 85 ? -29.243 -0.919 15.555 1.00 87.50 85 SER A N 1
ATOM 666 C CA . SER A 1 85 ? -28.907 -1.136 16.963 1.00 87.50 85 SER A CA 1
ATOM 667 C C . SER A 1 85 ? -29.578 -0.109 17.876 1.00 87.50 85 SER A C 1
ATOM 669 O O . SER A 1 85 ? -30.137 -0.495 18.898 1.00 87.50 85 SER A O 1
ATOM 671 N N . GLU A 1 86 ? -29.614 1.162 17.472 1.00 86.19 86 GLU A N 1
ATOM 672 C CA . GLU A 1 86 ? -30.291 2.238 18.196 1.00 86.19 86 GLU A CA 1
ATOM 673 C C . GLU A 1 86 ? -31.813 2.020 18.207 1.00 86.19 86 GLU A C 1
ATOM 675 O O . GLU A 1 86 ? -32.446 2.074 19.261 1.00 86.19 86 GLU A O 1
ATOM 680 N N . TYR A 1 87 ? -32.405 1.666 17.060 1.00 76.56 87 TYR A N 1
ATOM 681 C CA . TYR A 1 87 ? -33.839 1.388 16.949 1.00 76.56 87 TYR A CA 1
ATOM 682 C C . TYR A 1 87 ? -34.268 0.126 17.715 1.00 76.56 87 TYR A C 1
ATOM 684 O O . TYR A 1 87 ? -35.307 0.113 18.377 1.00 76.56 87 TYR A O 1
ATOM 692 N N . LEU A 1 88 ? -33.475 -0.949 17.666 1.00 67.69 88 LEU A N 1
ATOM 693 C CA . LEU A 1 88 ? -33.754 -2.181 18.406 1.00 67.69 88 LEU A CA 1
ATOM 694 C C . LEU A 1 88 ? -33.575 -1.989 19.917 1.00 67.69 88 LEU A C 1
ATOM 696 O O . LEU A 1 88 ? -34.372 -2.535 20.681 1.00 67.69 88 LEU A O 1
ATOM 700 N N . GLN A 1 89 ? -32.613 -1.176 20.361 1.00 60.97 89 GLN A N 1
ATOM 701 C CA . GLN A 1 89 ? -32.511 -0.774 21.768 1.00 60.97 89 GLN A CA 1
ATOM 702 C C . GLN A 1 89 ? -33.733 0.047 22.207 1.00 60.97 89 GLN A C 1
ATOM 704 O O . GLN A 1 89 ? -34.316 -0.248 23.250 1.00 60.97 89 GLN A O 1
ATOM 709 N N . LEU A 1 90 ? -34.221 0.965 21.364 1.00 53.19 90 LEU A N 1
ATOM 710 C CA . LEU A 1 90 ? -35.481 1.680 21.604 1.00 53.19 90 LEU A CA 1
ATOM 711 C C . LEU A 1 90 ? -36.685 0.721 21.702 1.00 53.19 90 LEU A C 1
ATOM 713 O O . LEU A 1 90 ? -37.611 0.953 22.475 1.00 53.19 90 LEU A O 1
ATOM 717 N N . SER A 1 91 ? -36.670 -0.389 20.953 1.00 49.88 91 SER A N 1
ATOM 718 C CA . SER A 1 91 ? -37.717 -1.416 21.028 1.00 49.88 91 SER A CA 1
ATOM 719 C C . SER A 1 91 ? -37.632 -2.296 22.285 1.00 49.88 91 SER A C 1
ATOM 721 O O . SER A 1 91 ? -38.652 -2.823 22.724 1.00 49.88 91 SER A O 1
ATOM 723 N N . SER A 1 92 ? -36.460 -2.424 22.920 1.00 51.53 92 SER A N 1
ATOM 724 C CA . SER A 1 92 ? -36.355 -3.063 24.243 1.00 51.53 92 SER A CA 1
ATOM 725 C C . SER A 1 92 ? -36.857 -2.175 25.386 1.00 51.53 92 SER A C 1
ATOM 727 O O . SER A 1 92 ? -37.270 -2.704 26.416 1.00 51.53 92 SER A O 1
ATOM 729 N N . ASP A 1 93 ? -36.927 -0.860 25.157 1.00 49.06 93 ASP A N 1
ATOM 730 C CA . ASP A 1 93 ? -37.603 0.119 26.017 1.00 49.06 93 ASP A CA 1
ATOM 731 C C . ASP A 1 93 ? -39.090 0.292 25.670 1.00 49.06 93 ASP A C 1
ATOM 733 O O . ASP A 1 93 ? -39.755 1.203 26.175 1.00 49.06 93 ASP A O 1
ATOM 737 N N . LEU A 1 94 ? -39.671 -0.594 24.846 1.00 47.16 94 LEU A N 1
ATOM 738 C CA . LEU A 1 94 ? -41.123 -0.730 24.835 1.00 47.16 94 LEU A CA 1
ATOM 739 C C . LEU A 1 94 ? -41.526 -1.039 26.278 1.00 47.16 94 LEU A C 1
ATOM 741 O O . LEU A 1 94 ? -41.055 -2.051 26.811 1.00 47.16 94 LEU A O 1
ATOM 745 N N . PRO A 1 95 ? -42.377 -0.215 26.927 1.00 50.16 95 PRO A N 1
ATOM 746 C CA . PRO A 1 95 ? -42.921 -0.564 28.219 1.00 50.16 95 PRO A CA 1
ATOM 747 C C . PRO A 1 95 ? -43.669 -1.855 27.964 1.00 50.16 95 PRO A C 1
ATOM 749 O O . PRO A 1 95 ? -44.759 -1.865 27.388 1.00 50.16 95 PRO A O 1
ATOM 752 N N . THR A 1 96 ? -43.033 -2.975 28.301 1.00 52.28 96 THR A N 1
ATOM 753 C CA . THR A 1 96 ? -43.683 -4.261 28.242 1.00 52.28 96 THR A CA 1
ATOM 754 C C . THR A 1 96 ? -44.821 -4.044 29.204 1.00 52.28 96 THR A C 1
ATOM 756 O O . THR A 1 96 ? -44.581 -3.836 30.395 1.00 52.28 96 THR A O 1
ATOM 759 N N . TYR A 1 97 ? -46.048 -3.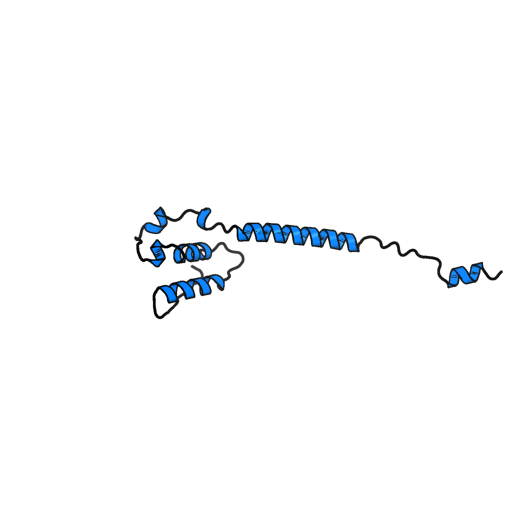953 28.695 1.00 52.31 97 TYR A N 1
ATOM 760 C CA . TYR A 1 97 ? -47.210 -3.933 29.550 1.00 52.31 97 TYR A CA 1
ATOM 761 C C . TYR A 1 97 ? -47.206 -5.304 30.218 1.00 52.31 97 TYR A C 1
ATOM 763 O O . TYR A 1 97 ?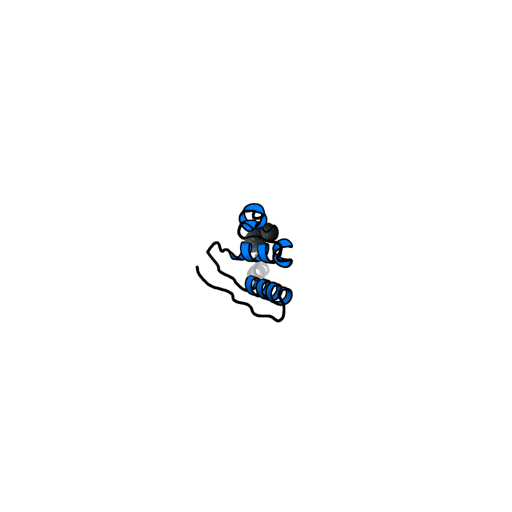 -47.777 -6.276 29.722 1.00 52.31 97 TYR A O 1
ATOM 771 N N . LYS A 1 98 ? -46.464 -5.398 31.329 1.00 51.75 98 LYS A N 1
ATOM 772 C CA . LYS A 1 98 ? -46.646 -6.382 32.372 1.00 51.75 98 LYS A CA 1
ATOM 773 C C . LYS A 1 98 ? -48.067 -6.108 32.785 1.00 51.75 98 LYS A C 1
ATOM 775 O O . LYS A 1 98 ? -48.345 -5.164 33.516 1.00 51.75 98 LYS A O 1
ATOM 780 N N . ASN A 1 99 ? -48.976 -6.853 32.174 1.00 52.25 99 ASN A N 1
ATOM 781 C CA . ASN A 1 99 ? -50.346 -6.868 32.596 1.00 52.25 99 ASN A CA 1
ATOM 782 C C . ASN A 1 99 ? -50.251 -7.320 34.048 1.00 52.25 99 ASN A C 1
ATOM 784 O O . ASN A 1 99 ? -49.957 -8.487 34.314 1.00 52.25 99 ASN A O 1
ATOM 788 N N . ASP A 1 100 ? -50.367 -6.353 34.954 1.00 55.69 100 ASP A N 1
ATOM 789 C CA . ASP A 1 100 ? -50.301 -6.490 36.401 1.00 55.69 100 ASP A CA 1
ATOM 790 C C . ASP A 1 100 ? -51.611 -7.161 36.831 1.00 55.69 100 ASP A C 1
ATOM 792 O O . ASP A 1 100 ? -52.430 -6.628 37.581 1.00 55.69 100 ASP A O 1
ATOM 796 N N . ARG A 1 101 ? -51.886 -8.311 36.194 1.00 51.78 101 ARG A N 1
ATOM 797 C CA . ARG A 1 101 ? -53.087 -9.111 36.331 1.00 51.78 101 ARG A CA 1
ATOM 798 C C . ARG A 1 101 ? -53.064 -9.594 37.755 1.00 51.78 101 ARG A C 1
ATOM 800 O O . ARG A 1 101 ? -52.417 -10.586 38.060 1.00 51.78 101 ARG A O 1
ATOM 807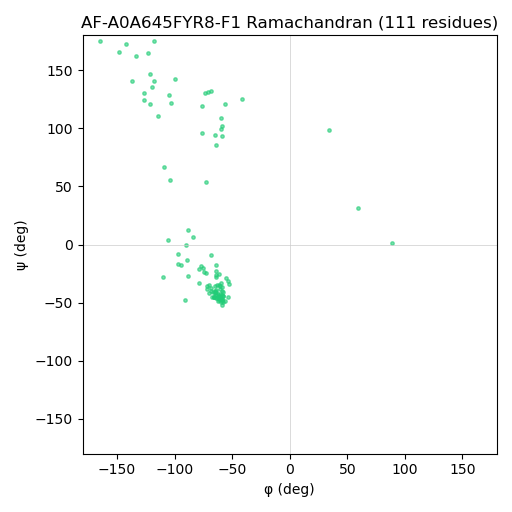 N N . LEU A 1 102 ? -53.755 -8.812 38.578 1.00 60.91 102 LEU A N 1
ATOM 808 C CA . LEU A 1 102 ? -54.292 -9.128 39.884 1.00 60.91 102 LEU A CA 1
ATOM 809 C C . LEU A 1 102 ? -53.402 -10.087 40.665 1.00 60.91 102 LEU A C 1
ATOM 811 O O . LEU A 1 102 ? -53.495 -11.304 40.521 1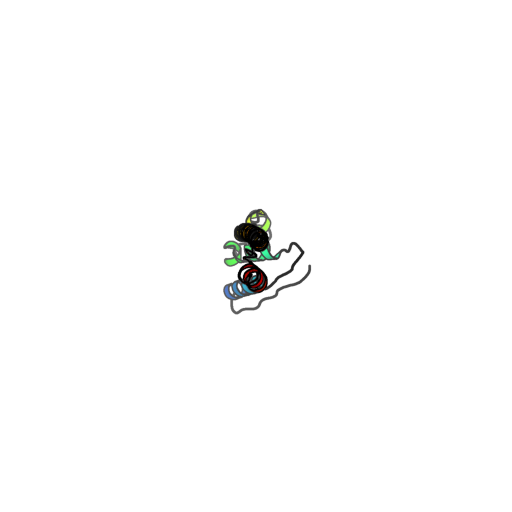.00 60.91 102 LEU A O 1
ATOM 815 N N . ASN A 1 103 ? -52.600 -9.515 41.562 1.00 62.28 103 ASN A N 1
ATOM 816 C CA . ASN A 1 103 ? -51.911 -10.277 42.592 1.00 62.28 103 ASN A CA 1
ATOM 817 C C . ASN A 1 103 ? -52.847 -11.351 43.172 1.00 62.28 103 ASN A C 1
ATOM 819 O O . ASN A 1 103 ? -53.937 -11.031 43.653 1.00 62.28 103 ASN A O 1
ATOM 823 N N . VAL A 1 104 ? -52.409 -12.614 43.142 1.00 64.94 104 VAL A N 1
ATOM 824 C CA . VAL A 1 104 ? -53.179 -13.780 43.623 1.00 64.94 104 VAL A CA 1
ATOM 825 C C . VAL A 1 104 ? -53.665 -13.550 45.058 1.00 64.94 104 VAL A C 1
ATOM 827 O O . VAL A 1 104 ? -54.785 -13.904 45.421 1.00 64.94 104 VAL A O 1
ATOM 830 N N . TRP A 1 105 ? -52.857 -12.843 45.847 1.00 58.94 105 TRP A N 1
ATOM 831 C CA . TRP A 1 105 ? -53.189 -12.411 47.199 1.00 58.94 105 TRP A CA 1
ATOM 832 C C . TRP A 1 105 ? -54.363 -11.410 47.267 1.00 58.94 105 TRP A C 1
ATOM 834 O O . TRP A 1 105 ? -55.233 -11.535 48.127 1.00 58.94 105 TRP A O 1
ATOM 844 N N . VAL A 1 106 ? -54.441 -10.449 46.339 1.00 66.12 106 VAL A N 1
ATOM 845 C CA . VAL A 1 106 ? -55.536 -9.460 46.250 1.00 66.12 106 VAL A CA 1
ATOM 846 C C . VAL A 1 106 ? -56.832 -10.112 45.754 1.00 66.12 106 VAL A C 1
ATOM 848 O O . VAL A 1 106 ? -57.912 -9.764 46.229 1.00 66.12 106 VAL A O 1
ATOM 851 N N . LEU A 1 107 ? -56.731 -11.087 44.844 1.00 71.25 107 LEU A N 1
ATOM 852 C CA . LEU A 1 107 ? -57.858 -11.903 44.374 1.00 71.25 107 LEU A CA 1
ATOM 853 C C . LEU A 1 107 ? -58.458 -12.755 45.501 1.00 71.25 107 LEU A C 1
ATOM 855 O O . LEU A 1 107 ? -59.672 -12.738 45.698 1.00 71.25 107 LEU A O 1
ATOM 859 N N . ASN A 1 108 ? -57.617 -13.427 46.294 1.00 72.94 108 ASN A N 1
ATOM 860 C CA . ASN A 1 108 ? -58.073 -14.297 47.385 1.00 72.94 108 ASN A CA 1
ATOM 861 C C . ASN A 1 108 ? -58.812 -13.526 48.496 1.00 72.94 108 ASN A C 1
ATOM 863 O O . ASN A 1 108 ? -59.708 -14.056 49.150 1.00 72.94 108 ASN A O 1
ATOM 867 N N . LYS A 1 109 ? -58.477 -12.242 48.678 1.00 69.69 109 LYS A N 1
ATOM 868 C CA . LYS A 1 109 ? -59.143 -11.354 49.641 1.00 69.69 109 LYS A CA 1
ATOM 869 C C . LYS A 1 109 ? -60.515 -10.851 49.167 1.00 69.69 109 LYS A C 1
ATOM 871 O O . LYS A 1 109 ? -61.297 -10.379 49.983 1.00 69.69 109 LYS A O 1
ATOM 876 N N . ARG A 1 110 ? -60.806 -10.915 47.862 1.00 68.88 110 ARG A N 1
ATOM 877 C CA . ARG A 1 110 ? -62.084 -10.472 47.269 1.00 68.88 110 ARG A CA 1
ATOM 878 C C . ARG A 1 110 ? -63.106 -11.600 47.104 1.00 68.88 110 ARG A C 1
ATOM 880 O O . ARG A 1 110 ? -64.278 -11.300 46.931 1.00 68.88 110 ARG A O 1
ATOM 887 N N . LEU A 1 111 ? -62.665 -12.859 47.142 1.00 74.75 111 LEU A N 1
ATOM 888 C CA . LEU A 1 111 ? -63.518 -14.040 46.945 1.00 74.75 111 LEU A CA 1
ATOM 889 C C . LEU A 1 111 ? -63.993 -14.693 48.254 1.00 74.75 111 LEU A C 1
ATOM 891 O O . LEU A 1 111 ? -64.937 -15.468 48.214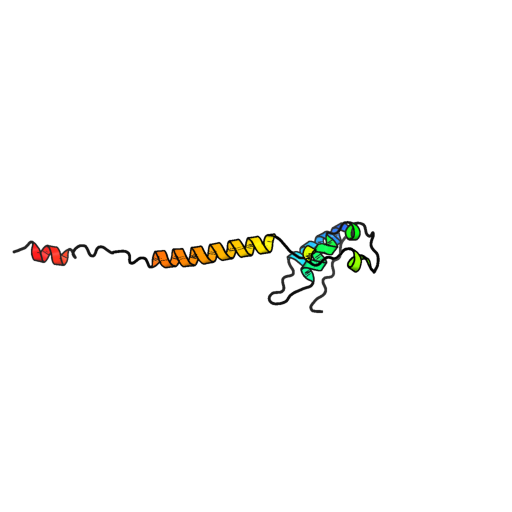 1.00 74.75 111 LEU A O 1
ATOM 895 N N . ASN A 1 112 ? -63.363 -14.383 49.394 1.00 60.44 112 ASN A N 1
ATOM 896 C CA . ASN A 1 112 ? -63.700 -14.967 50.698 1.00 60.44 112 ASN A CA 1
ATOM 897 C C . ASN A 1 112 ? -64.376 -13.945 51.632 1.00 60.44 112 ASN A C 1
ATOM 899 O O . ASN A 1 112 ? -63.791 -13.554 52.644 1.00 60.44 112 ASN A O 1
ATOM 903 N N . TYR A 1 113 ? -65.591 -13.522 51.276 1.00 52.97 113 TYR A N 1
ATOM 904 C CA . TYR A 1 113 ? -66.575 -12.918 52.185 1.00 52.97 113 TYR A CA 1
ATOM 905 C C . TYR A 1 113 ? -67.891 -13.679 52.079 1.00 52.97 113 TYR A C 1
ATOM 907 O O . TYR A 1 113 ? -68.242 -14.055 50.937 1.00 52.97 113 TYR A O 1
#

Solvent-accessible surface area (backbone atoms only — not comparable to full-atom values): 7290 Å² total; per-residue (Å²): 137,93,81,86,91,86,74,82,60,94,47,71,67,54,27,49,53,53,45,48,54,52,57,69,71,60,80,72,85,95,59,94,70,66,61,60,58,54,51,48,49,65,67,32,65,45,59,70,70,68,67,72,60,99,62,41,60,80,77,69,66,53,80,71,74,65,66,54,73,65,59,55,52,50,50,52,50,51,51,52,50,52,51,49,50,54,53,52,53,55,57,69,64,48,79,72,78,71,72,81,73,62,56,68,70,62,52,57,67,71,70,72,121

Secondary structure (DSSP, 8-state):
---------SSHHHHHHHHHHHHHH----SS--SHHHHHHHHH-HHHHTT---TTHHHHH--GGGG--HHHHHHHHHHHHHHHHHHHHHHHHTS---------HHHHHHHH--

Sequence (113 aa):
MIAKIIVHGNDRADVIKKTLEALYEFSIIGLKTTVPFCRTVLKHPDFVNATYTTRWVDSVFAPEMLENEEDEMIGALAATILYASEYLQLSSDLPTYKNDRLNVWVLNKRLNY

Radius of gyration: 30.2 Å; Cα contacts (8 Å, |Δi|>4): 31; chains: 1; bounding box: 80×27×70 Å

Foldseek 3Di:
DPDDDDADDDDPVRRLVVVLVVLVVDDDPDDDDCSLVSNLLSPDPCSSVVVDDPCRCVVPDDVCSSDDVVVVVVVVVVVVVVVVVVVVVVVVPPPPPPVPPDDPVRVVVVPPD

InterPro domains:
  IPR005482 Biotin carboxylase, C-terminal [PF02785] (1-58)
  IPR005482 Biotin carboxylase, C-terminal [SM00878] (1-58)
  IPR011054 Rudiment single hybrid motif [SSF51246] (1-61)
  IPR011764 Biotin carboxylation domain [PS50979] (1-62)
  IPR050856 Biotin-dependent Carboxylase Complex [PTHR18866] (1-75)